Protein AF-A0A1I7P5X6-F1 (afdb_monomer_lite)

Radius of gyration: 16.41 Å; chains: 1; bounding box: 37×35×43 Å

Structure (mmCIF, N/CA/C/O backbone):
data_AF-A0A1I7P5X6-F1
#
_entry.id   AF-A0A1I7P5X6-F1
#
loop_
_atom_site.group_PDB
_atom_site.id
_atom_site.type_symbol
_atom_site.label_atom_id
_atom_site.label_alt_id
_atom_site.label_comp_id
_atom_site.label_asym_id
_atom_site.label_entity_id
_atom_site.label_seq_id
_atom_site.pdbx_PDB_ins_code
_atom_site.Cartn_x
_atom_site.Cartn_y
_atom_site.Cartn_z
_atom_site.occupancy
_atom_s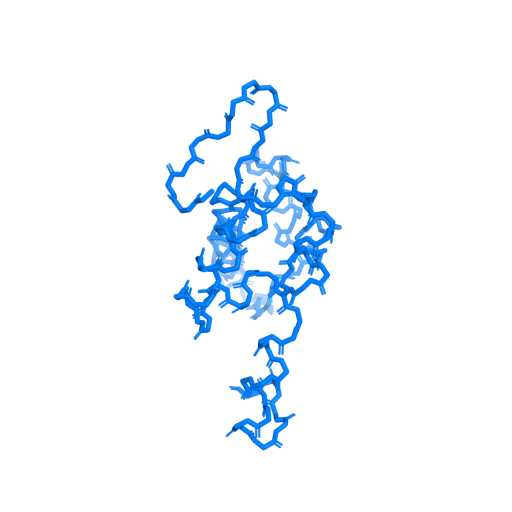ite.B_iso_or_equiv
_atom_site.auth_seq_id
_atom_site.auth_comp_id
_atom_site.auth_asym_id
_atom_site.auth_atom_id
_atom_site.pdbx_PDB_model_num
ATOM 1 N N . GLU A 1 1 ? 14.580 1.535 -7.077 1.00 78.12 1 GLU A N 1
ATOM 2 C CA . GLU A 1 1 ? 14.749 0.112 -6.700 1.00 78.12 1 GLU A CA 1
ATOM 3 C C . GLU A 1 1 ? 14.427 -0.087 -5.230 1.00 78.12 1 GLU A C 1
ATOM 5 O O . GLU A 1 1 ? 14.185 0.922 -4.570 1.00 78.12 1 GLU A O 1
ATOM 10 N N . PRO A 1 2 ? 14.297 -1.330 -4.739 1.00 84.12 2 PRO A N 1
ATOM 11 C CA . PRO A 1 2 ? 14.125 -1.600 -3.310 1.00 84.12 2 PRO A CA 1
ATOM 12 C C . PRO A 1 2 ? 15.322 -1.074 -2.513 1.00 84.12 2 PRO A C 1
ATOM 14 O O . PRO A 1 2 ? 16.464 -1.276 -2.921 1.00 84.12 2 PRO A O 1
ATOM 17 N N . GLY A 1 3 ? 15.060 -0.363 -1.419 1.00 83.62 3 GLY A N 1
ATOM 18 C CA . GLY A 1 3 ? 16.071 0.266 -0.566 1.00 83.62 3 GLY A CA 1
ATOM 19 C C . GLY A 1 3 ? 16.685 1.550 -1.138 1.00 83.62 3 GLY A C 1
ATOM 20 O O . GLY A 1 3 ? 17.527 2.170 -0.492 1.00 83.62 3 GLY A O 1
ATOM 21 N N . GLU A 1 4 ? 16.284 1.985 -2.336 1.00 84.31 4 GLU A N 1
ATOM 22 C CA . GLU A 1 4 ? 16.862 3.173 -2.961 1.00 84.31 4 GLU A CA 1
ATOM 23 C C . GLU A 1 4 ? 16.233 4.460 -2.418 1.00 84.31 4 GLU A C 1
ATOM 25 O O . GLU A 1 4 ? 15.054 4.756 -2.645 1.00 84.31 4 GLU A O 1
ATOM 30 N N . VAL A 1 5 ? 17.061 5.286 -1.778 1.00 84.44 5 VAL A N 1
ATOM 31 C CA . VAL A 1 5 ? 16.688 6.648 -1.394 1.00 84.44 5 VAL A CA 1
ATOM 32 C C . VAL A 1 5 ? 16.652 7.530 -2.643 1.00 84.44 5 VAL A C 1
ATOM 34 O O . VAL A 1 5 ? 17.646 7.681 -3.356 1.00 84.44 5 VAL A O 1
ATOM 37 N N . ALA A 1 6 ? 15.494 8.132 -2.917 1.00 85.69 6 ALA A N 1
ATOM 38 C CA . ALA A 1 6 ? 15.343 9.045 -4.043 1.00 85.69 6 ALA A CA 1
ATOM 39 C C . ALA A 1 6 ? 16.230 10.292 -3.872 1.00 85.69 6 ALA A C 1
ATOM 41 O O . ALA A 1 6 ? 16.323 10.867 -2.790 1.00 85.69 6 ALA A O 1
ATOM 42 N N . ARG A 1 7 ? 16.874 10.727 -4.961 1.00 85.25 7 ARG A N 1
ATOM 43 C CA . ARG A 1 7 ? 17.728 11.924 -4.968 1.00 85.25 7 ARG A CA 1
ATOM 44 C C . ARG A 1 7 ? 16.906 13.202 -5.164 1.00 85.25 7 ARG A C 1
ATOM 46 O O . ARG A 1 7 ? 15.943 13.228 -5.935 1.00 85.25 7 ARG A O 1
ATOM 53 N N . GLY A 1 8 ? 17.358 14.293 -4.546 1.00 86.06 8 GLY A N 1
ATOM 54 C CA . GLY A 1 8 ? 16.753 15.621 -4.684 1.00 86.06 8 GLY A CA 1
ATOM 55 C C . GLY A 1 8 ? 15.374 15.726 -4.023 1.00 86.06 8 GLY A C 1
ATOM 56 O O . GLY A 1 8 ? 15.090 15.048 -3.043 1.00 86.06 8 GLY A O 1
ATOM 57 N N . LYS A 1 9 ? 14.491 16.577 -4.561 1.00 84.00 9 LYS A N 1
ATOM 58 C CA . LYS A 1 9 ? 13.118 16.790 -4.050 1.00 84.00 9 LYS A CA 1
ATOM 59 C C . LYS A 1 9 ? 12.136 15.703 -4.524 1.00 84.00 9 LYS A C 1
ATOM 61 O O . LYS A 1 9 ? 11.049 16.016 -5.006 1.00 84.00 9 LYS A O 1
ATOM 66 N N . LYS A 1 10 ? 12.535 14.431 -4.467 1.00 88.81 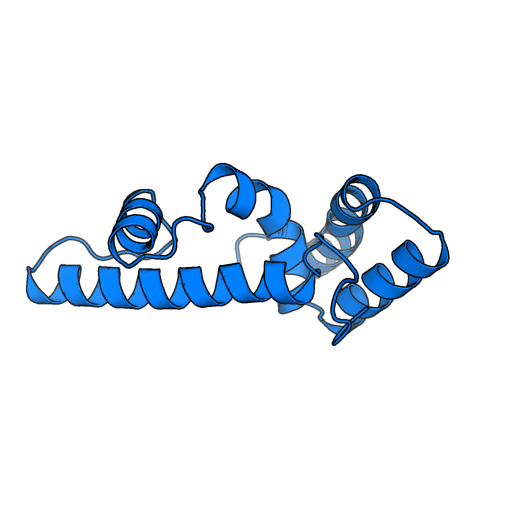10 LYS A N 1
ATOM 67 C CA . LYS A 1 10 ? 11.715 13.283 -4.884 1.00 88.81 10 LYS A CA 1
ATOM 68 C C . LYS A 1 10 ? 11.604 12.282 -3.739 1.00 88.81 10 LYS A C 1
ATOM 70 O O . LYS A 1 10 ? 12.529 12.143 -2.953 1.00 88.81 10 LYS A O 1
ATOM 75 N N . ASN A 1 11 ? 10.486 11.562 -3.689 1.00 90.50 11 ASN A N 1
ATOM 76 C CA . ASN A 1 11 ? 10.288 10.446 -2.765 1.00 90.50 11 ASN A CA 1
ATOM 77 C C . ASN A 1 11 ? 10.431 9.117 -3.513 1.00 90.50 11 ASN A C 1
ATOM 79 O O . ASN A 1 11 ? 10.005 9.007 -4.664 1.00 90.50 11 ASN A O 1
ATOM 83 N N . GLY A 1 12 ? 11.020 8.117 -2.855 1.00 93.31 12 GLY A N 1
ATOM 84 C CA . GLY A 1 12 ? 11.149 6.761 -3.390 1.00 93.31 12 GLY A CA 1
ATOM 85 C C . GLY A 1 12 ? 9.850 5.956 -3.287 1.00 93.31 12 GLY A C 1
ATOM 86 O O . GLY A 1 12 ? 8.920 6.330 -2.570 1.00 93.31 12 GLY A O 1
ATOM 87 N N . LEU A 1 13 ? 9.797 4.822 -3.987 1.00 95.31 13 LEU A N 1
ATOM 88 C CA . LEU A 1 13 ? 8.640 3.920 -3.941 1.00 95.31 13 LEU A CA 1
ATOM 89 C C . LEU A 1 13 ? 8.532 3.165 -2.606 1.00 95.31 13 LEU A C 1
ATOM 91 O O . LEU A 1 13 ? 7.419 2.894 -2.171 1.00 95.31 13 LEU A O 1
ATOM 95 N N . ASP A 1 14 ? 9.641 2.923 -1.900 1.00 96.00 14 ASP A N 1
ATOM 96 C CA . ASP A 1 14 ? 9.578 2.349 -0.544 1.00 96.00 14 ASP A CA 1
ATOM 97 C C . ASP A 1 14 ? 8.920 3.314 0.442 1.00 96.00 14 ASP A C 1
ATOM 99 O O . ASP A 1 14 ? 8.116 2.903 1.272 1.00 96.00 14 ASP A O 1
ATOM 103 N N . TYR A 1 15 ? 9.171 4.620 0.296 1.00 96.75 15 TYR A N 1
ATOM 104 C CA . TYR A 1 15 ? 8.455 5.623 1.081 1.00 96.75 15 TYR A CA 1
ATOM 105 C C . TYR A 1 15 ? 6.954 5.593 0.776 1.00 96.75 15 TYR A C 1
ATOM 107 O O . TYR A 1 15 ? 6.145 5.675 1.693 1.00 96.75 15 TYR A O 1
ATOM 115 N N . LEU A 1 16 ? 6.562 5.428 -0.494 1.00 97.06 16 LEU A N 1
ATOM 116 C CA . LEU A 1 16 ? 5.154 5.263 -0.864 1.00 97.06 16 LEU A CA 1
ATOM 117 C C . LEU A 1 16 ? 4.522 4.041 -0.179 1.00 97.06 16 LEU A C 1
ATOM 119 O O . LEU A 1 16 ? 3.400 4.161 0.310 1.00 97.06 16 LEU A O 1
ATOM 123 N N . PHE A 1 17 ? 5.213 2.902 -0.125 1.00 97.88 17 PHE A N 1
ATOM 124 C CA . PHE A 1 17 ? 4.717 1.699 0.552 1.00 97.88 17 PHE A CA 1
ATOM 125 C C . PHE A 1 17 ? 4.652 1.875 2.070 1.00 97.88 17 PHE A C 1
ATOM 127 O O . PHE A 1 17 ? 3.637 1.540 2.675 1.00 97.88 17 PHE A O 1
ATOM 134 N N . HIS A 1 18 ? 5.635 2.548 2.667 1.00 97.62 18 HIS A N 1
ATOM 135 C CA . HIS A 1 18 ? 5.599 2.913 4.081 1.00 97.62 18 HIS A CA 1
ATOM 136 C C . HIS A 1 18 ? 4.362 3.755 4.456 1.00 97.62 18 HIS A C 1
ATOM 138 O O . HIS A 1 18 ? 3.804 3.582 5.537 1.00 97.62 18 HIS A O 1
ATOM 144 N N . LEU A 1 19 ? 3.851 4.610 3.556 1.00 98.19 19 LEU A N 1
ATOM 145 C CA . LEU A 1 19 ? 2.611 5.357 3.818 1.00 98.19 19 LEU A CA 1
ATOM 146 C C . LEU A 1 19 ? 1.380 4.448 4.003 1.00 98.19 19 LEU A C 1
ATOM 148 O O . LEU A 1 19 ? 0.432 4.850 4.685 1.00 98.19 19 LEU A O 1
ATOM 152 N N . TYR A 1 20 ? 1.350 3.257 3.394 1.00 98.56 20 TYR A N 1
ATOM 153 C CA . TYR A 1 20 ? 0.270 2.286 3.612 1.00 98.56 20 TYR A CA 1
ATOM 154 C C . TYR A 1 20 ? 0.380 1.629 4.984 1.00 98.56 20 TYR A C 1
ATOM 156 O O . TYR A 1 20 ? -0.641 1.498 5.662 1.00 98.56 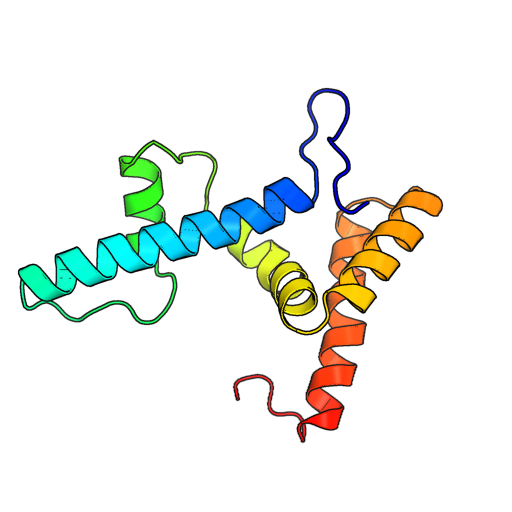20 TYR A O 1
ATOM 164 N N . GLU A 1 21 ? 1.596 1.316 5.430 1.00 98.25 21 GLU A N 1
ATOM 165 C CA . GLU A 1 21 ? 1.838 0.809 6.783 1.00 98.25 21 GLU A CA 1
ATOM 166 C C . GLU A 1 21 ? 1.431 1.835 7.845 1.00 98.25 21 GLU A C 1
ATOM 168 O O . GLU A 1 21 ? 0.676 1.521 8.765 1.00 98.25 21 GLU A O 1
ATOM 173 N N . GLN A 1 22 ? 1.770 3.111 7.648 1.00 98.19 22 GLN A N 1
ATOM 174 C CA . GLN A 1 22 ? 1.275 4.184 8.516 1.00 98.19 22 GLN A CA 1
ATOM 175 C C . GLN A 1 22 ? -0.262 4.281 8.502 1.00 98.19 22 GLN A C 1
ATOM 177 O O . GLN A 1 22 ? -0.894 4.469 9.541 1.00 98.19 22 GLN A O 1
ATOM 182 N N . CYS A 1 23 ? -0.914 4.114 7.342 1.00 98.38 23 CYS A N 1
ATOM 183 C CA . CYS A 1 23 ? -2.382 4.059 7.282 1.00 98.38 23 CYS A CA 1
ATOM 184 C C . CYS A 1 23 ? -2.961 2.875 8.071 1.00 98.38 23 CYS A C 1
ATOM 186 O O . CYS A 1 23 ? -4.040 3.014 8.655 1.00 98.38 23 CYS A O 1
ATOM 188 N N . ARG A 1 24 ? -2.270 1.728 8.096 1.00 98.31 24 ARG A N 1
ATOM 189 C CA . ARG A 1 24 ? -2.650 0.556 8.893 1.00 98.31 24 ARG A CA 1
ATOM 190 C C . ARG A 1 24 ? -2.551 0.856 10.388 1.00 98.31 24 ARG A C 1
ATOM 192 O O . ARG A 1 24 ? -3.496 0.566 11.118 1.00 98.31 24 ARG A O 1
ATOM 199 N N . GLU A 1 25 ? -1.478 1.497 10.839 1.00 98.56 25 GLU A N 1
ATOM 200 C CA . GLU A 1 25 ? -1.331 1.935 12.235 1.00 98.56 25 GLU A CA 1
ATOM 201 C C . GLU A 1 25 ? -2.444 2.906 12.650 1.00 98.56 25 GLU A C 1
ATOM 203 O O . GLU A 1 25 ? -3.058 2.749 13.707 1.00 98.56 25 GLU A O 1
ATOM 208 N N . PHE A 1 26 ? -2.779 3.872 11.790 1.00 98.56 26 PHE A N 1
ATOM 209 C CA . PHE A 1 26 ? -3.893 4.785 12.047 1.00 98.56 26 PHE A CA 1
ATOM 210 C C . PHE A 1 26 ? -5.247 4.076 12.078 1.00 98.56 26 PHE A C 1
ATOM 212 O O . PHE A 1 26 ? -6.103 4.442 12.885 1.00 98.56 26 PHE A O 1
ATOM 219 N N . LEU A 1 27 ? -5.461 3.062 11.234 1.00 98.62 27 LEU A N 1
ATOM 220 C CA . LEU A 1 27 ? -6.666 2.238 11.300 1.00 98.62 27 LEU A CA 1
ATOM 221 C C . LEU A 1 27 ? -6.764 1.533 12.657 1.00 98.62 27 LEU A C 1
ATOM 223 O O . LEU A 1 27 ? -7.822 1.606 13.272 1.00 98.62 27 LEU A O 1
ATOM 227 N N . ILE A 1 28 ? -5.677 0.936 13.152 1.00 98.56 28 ILE A N 1
ATOM 228 C CA . ILE A 1 28 ? -5.644 0.265 14.462 1.00 98.56 28 ILE A CA 1
ATOM 229 C C . ILE A 1 28 ? -5.986 1.246 15.591 1.00 98.56 28 ILE A C 1
ATOM 231 O O . ILE A 1 28 ? -6.821 0.945 16.441 1.00 98.56 28 ILE A O 1
ATOM 235 N N . GLN A 1 29 ? -5.416 2.453 15.576 1.00 98.38 29 GLN A N 1
ATOM 236 C CA . GLN A 1 29 ? -5.741 3.478 16.575 1.00 98.38 29 GLN A CA 1
ATOM 237 C C . GLN A 1 29 ? -7.221 3.887 16.520 1.00 98.38 29 GLN A C 1
ATOM 239 O O . GLN A 1 29 ? -7.877 3.998 17.555 1.00 98.38 29 GLN A O 1
ATOM 244 N N . VAL A 1 30 ? -7.780 4.063 15.317 1.00 98.38 30 VAL A N 1
ATOM 245 C CA . VAL A 1 30 ? -9.211 4.362 15.141 1.00 98.38 30 VAL A CA 1
ATOM 246 C C . VAL A 1 30 ? -10.094 3.206 15.612 1.00 98.38 30 VAL A C 1
ATOM 248 O O . VAL A 1 30 ? -11.123 3.452 16.236 1.00 98.38 30 VAL A O 1
ATOM 251 N N . GLN A 1 31 ? -9.700 1.961 15.348 1.00 98.56 31 GLN A N 1
ATOM 252 C CA . GLN A 1 31 ? -10.404 0.771 15.823 1.00 98.56 31 GLN A CA 1
ATOM 253 C C . GLN A 1 31 ? -10.418 0.700 17.353 1.00 98.56 31 GLN A C 1
ATOM 255 O O . GLN A 1 31 ? -11.473 0.447 17.928 1.00 98.56 31 GLN A O 1
ATOM 260 N N . ASN A 1 32 ? -9.285 0.959 18.011 1.00 98.25 32 ASN A N 1
ATOM 261 C CA . ASN A 1 32 ? -9.194 0.958 19.473 1.00 98.25 32 ASN A CA 1
ATOM 262 C C . ASN A 1 32 ? -10.103 2.032 20.084 1.00 98.25 32 ASN A C 1
ATOM 264 O O . ASN A 1 32 ? -10.944 1.710 20.916 1.00 98.25 32 ASN A O 1
ATOM 268 N N . MET A 1 33 ? -10.053 3.268 19.575 1.00 97.75 33 MET A N 1
ATOM 269 C CA . MET A 1 33 ? -10.951 4.334 20.040 1.00 97.75 33 MET A CA 1
ATOM 270 C C . MET A 1 33 ? -12.436 4.010 19.825 1.00 97.75 33 MET A C 1
ATOM 272 O O . MET A 1 33 ? -13.262 4.382 20.653 1.00 97.75 33 MET A O 1
ATOM 276 N N . ALA A 1 34 ? -12.795 3.354 18.715 1.00 97.75 34 ALA A N 1
ATOM 277 C CA . ALA A 1 34 ? -14.177 2.948 18.464 1.00 97.75 34 ALA A CA 1
ATOM 278 C C . ALA A 1 34 ? -14.634 1.877 19.466 1.00 97.75 34 ALA A C 1
ATOM 280 O O . ALA A 1 34 ? -15.731 1.983 20.009 1.00 97.75 34 ALA A O 1
ATOM 281 N N . LYS A 1 35 ? -13.777 0.889 19.762 1.00 97.38 35 LYS A N 1
ATOM 282 C CA . LYS A 1 35 ? -14.049 -0.151 20.766 1.00 97.38 35 LYS A CA 1
ATOM 283 C C . LYS A 1 35 ? -14.241 0.442 22.161 1.00 97.38 35 LYS A C 1
ATOM 285 O O . LYS A 1 35 ? -15.243 0.132 22.796 1.00 97.38 35 LYS A O 1
ATOM 290 N N . ASP A 1 36 ? -13.350 1.335 22.589 1.00 97.69 36 ASP A N 1
ATOM 291 C CA . ASP A 1 36 ? -13.415 1.974 23.913 1.00 97.69 36 ASP A CA 1
ATOM 292 C C . ASP A 1 36 ? -14.702 2.793 24.109 1.00 97.69 36 ASP A C 1
ATOM 294 O O . ASP A 1 36 ? -15.182 2.958 25.227 1.00 97.69 36 ASP A O 1
ATOM 298 N N . ARG A 1 37 ? -15.285 3.297 23.014 1.00 97.56 37 ARG A N 1
ATOM 299 C CA . ARG A 1 37 ? -16.531 4.081 23.013 1.00 97.56 37 ARG A CA 1
ATOM 300 C C . ARG A 1 37 ? -17.793 3.254 22.756 1.00 97.56 37 ARG A C 1
ATOM 302 O O . ARG A 1 37 ? -18.881 3.821 22.751 1.00 97.56 37 ARG A O 1
ATOM 309 N N . GLY A 1 38 ? -17.671 1.950 22.493 1.00 96.88 38 GLY A N 1
ATOM 310 C CA . GLY A 1 38 ? -18.797 1.112 22.064 1.00 96.88 38 GLY A CA 1
ATOM 311 C C . GLY A 1 38 ? -19.358 1.482 20.681 1.00 96.88 38 GLY A C 1
ATOM 312 O O . GLY A 1 38 ? -20.508 1.177 20.373 1.00 96.88 38 GLY A O 1
ATOM 313 N N . GLU A 1 39 ? -18.569 2.154 19.840 1.00 96.56 39 GLU A N 1
ATOM 314 C CA . GLU A 1 39 ? -18.944 2.546 18.480 1.00 96.56 39 GLU A CA 1
ATOM 315 C C . GLU A 1 39 ? -18.661 1.419 17.468 1.00 96.56 39 GLU A C 1
ATOM 317 O O . GLU A 1 39 ? -17.824 0.534 17.674 1.00 96.56 39 GLU A O 1
ATOM 322 N N . LYS A 1 40 ? -19.319 1.472 16.302 1.00 96.56 40 LYS A N 1
ATOM 323 C CA . LYS A 1 40 ? -19.050 0.534 15.203 1.00 96.56 40 LYS A CA 1
ATOM 324 C C . LYS A 1 40 ? -17.593 0.648 14.737 1.00 96.56 40 LYS A C 1
ATOM 326 O O . LYS A 1 40 ? -17.173 1.678 14.213 1.00 96.56 40 LYS A O 1
ATOM 331 N N . CYS A 1 41 ? -16.851 -0.449 14.854 1.00 97.12 41 CYS A N 1
ATOM 332 C CA . CYS A 1 41 ? -15.417 -0.496 14.589 1.00 97.12 41 CYS A CA 1
ATOM 333 C C . CYS A 1 41 ? -15.054 -0.585 13.086 1.00 97.12 41 CYS A C 1
ATOM 335 O O . CYS A 1 41 ? -15.601 -1.422 12.360 1.00 97.12 41 CYS A O 1
ATOM 337 N N . PRO A 1 42 ? -14.068 0.219 12.634 1.00 97.31 42 PRO A N 1
ATOM 338 C CA . PRO A 1 42 ? -13.272 0.053 11.434 1.00 97.31 42 PRO A CA 1
ATOM 339 C C . PRO A 1 42 ? -13.000 -1.358 10.927 1.00 97.31 42 PRO A C 1
ATOM 341 O O . PRO A 1 42 ? -12.385 -2.085 11.692 1.00 97.31 42 PRO A O 1
ATOM 344 N N . THR A 1 43 ? -13.234 -1.741 9.669 1.00 96.88 43 THR A N 1
ATOM 345 C CA . THR A 1 43 ? -12.550 -2.941 9.103 1.00 96.88 43 THR A CA 1
ATOM 346 C C . THR A 1 43 ? -11.689 -2.646 7.877 1.00 96.88 43 THR A C 1
ATOM 348 O O . THR A 1 43 ? -10.877 -3.468 7.468 1.00 96.88 43 THR A O 1
ATOM 351 N N . LYS A 1 44 ? -11.824 -1.450 7.301 1.00 97.56 44 LYS A N 1
ATOM 352 C CA . LYS A 1 44 ? -11.043 -0.962 6.159 1.00 97.56 44 LYS A CA 1
ATOM 353 C C . LYS A 1 44 ? -10.614 0.480 6.426 1.00 97.56 44 LYS A C 1
ATOM 355 O O . LYS A 1 44 ? -11.179 1.156 7.287 1.00 97.56 44 LYS A O 1
ATOM 360 N N . VAL A 1 45 ? -9.653 0.985 5.655 1.00 97.88 45 VAL A N 1
ATOM 361 C CA . VAL A 1 45 ? -9.229 2.392 5.728 1.00 97.88 45 VAL A CA 1
ATOM 362 C C . VAL A 1 45 ? -10.353 3.307 5.214 1.00 97.88 45 VAL A C 1
ATOM 364 O O . VAL A 1 45 ? -10.606 3.409 4.013 1.00 97.88 45 VAL A O 1
ATOM 367 N N . THR A 1 46 ? -11.050 3.980 6.134 1.00 97.62 46 THR A N 1
ATOM 368 C CA . THR A 1 46 ? -12.180 4.878 5.831 1.00 97.62 46 THR A CA 1
ATOM 369 C C . THR A 1 46 ? -11.763 6.355 5.798 1.00 97.62 46 THR A C 1
ATOM 371 O O . THR A 1 46 ? -10.638 6.726 6.132 1.00 97.62 46 THR A O 1
ATOM 374 N N . ASN A 1 47 ? -12.705 7.251 5.470 1.00 98.06 47 ASN A N 1
ATOM 375 C CA . ASN A 1 47 ? -12.505 8.701 5.603 1.00 98.06 47 ASN A CA 1
ATOM 376 C C . ASN A 1 47 ? -12.133 9.131 7.035 1.00 98.06 47 ASN A C 1
ATOM 378 O O . ASN A 1 47 ? -11.490 10.164 7.210 1.00 98.06 47 ASN A O 1
ATOM 382 N N . GLN A 1 48 ? -12.558 8.389 8.063 1.00 97.44 48 GLN A N 1
ATOM 383 C CA . GLN A 1 48 ? -12.198 8.680 9.453 1.00 97.44 48 GLN A CA 1
ATOM 384 C C . GLN A 1 48 ? -10.707 8.455 9.697 1.00 97.44 48 GLN A C 1
ATOM 386 O O . GLN A 1 48 ? -10.081 9.300 10.327 1.00 97.44 48 GLN A O 1
ATOM 391 N N . VAL A 1 49 ? -10.128 7.398 9.121 1.00 98.31 49 VAL A N 1
ATOM 392 C CA . VAL A 1 49 ? -8.689 7.114 9.219 1.00 98.31 49 VAL A CA 1
ATOM 393 C C . VAL A 1 49 ? -7.868 8.241 8.592 1.00 98.31 49 VAL A C 1
ATOM 395 O O . VAL A 1 49 ? -6.954 8.755 9.226 1.00 98.31 49 VAL A O 1
ATOM 398 N N . PHE A 1 50 ? -8.246 8.724 7.402 1.00 98.38 50 PHE A N 1
ATOM 399 C CA . PHE A 1 50 ? -7.553 9.856 6.767 1.00 98.38 50 PHE A CA 1
ATOM 400 C C . PHE A 1 50 ? -7.672 11.165 7.562 1.00 98.38 50 PHE A C 1
ATOM 402 O O . PHE A 1 50 ? -6.711 11.928 7.651 1.00 98.38 50 PHE A O 1
ATOM 409 N N . ARG A 1 51 ? -8.840 11.437 8.162 1.00 98.31 51 ARG A N 1
ATOM 410 C CA . ARG A 1 51 ? -9.016 12.597 9.054 1.00 98.31 51 ARG A CA 1
ATOM 411 C C . ARG A 1 51 ? -8.165 12.467 10.315 1.00 98.31 51 ARG A C 1
ATOM 413 O O . ARG A 1 51 ? -7.566 13.452 10.738 1.00 98.31 51 ARG A O 1
ATOM 420 N N . TYR A 1 52 ? -8.097 11.267 10.884 1.00 98.12 52 TYR A N 1
ATOM 421 C CA . TYR A 1 52 ? -7.285 10.985 12.058 1.00 98.12 52 TYR A CA 1
ATOM 422 C C . TYR A 1 52 ? -5.790 11.156 11.767 1.00 98.12 52 TYR A C 1
ATOM 424 O O . TYR A 1 52 ? -5.129 11.894 12.487 1.00 98.12 52 TYR A O 1
ATOM 432 N N . ALA A 1 53 ? -5.286 10.601 10.660 1.00 98.31 53 ALA A N 1
ATOM 433 C CA . ALA A 1 53 ? -3.900 10.777 10.223 1.00 98.31 53 ALA A CA 1
ATOM 434 C C . ALA A 1 53 ? -3.515 12.264 10.112 1.00 98.31 53 ALA A C 1
ATOM 436 O O . ALA A 1 53 ? -2.492 12.689 10.647 1.00 98.31 53 ALA A O 1
ATOM 437 N N . LYS A 1 54 ? -4.381 13.090 9.500 1.00 98.00 54 LYS A N 1
ATOM 438 C CA . LYS A 1 54 ? -4.179 14.547 9.429 1.00 98.00 54 LYS A CA 1
ATOM 439 C C . LYS A 1 54 ? -4.121 15.192 10.820 1.00 98.00 54 LYS A C 1
ATOM 441 O O . LYS A 1 54 ? -3.269 16.045 11.047 1.00 98.00 54 LYS A O 1
ATOM 446 N N . LYS A 1 55 ? -5.006 14.794 11.742 1.00 97.81 55 LYS A N 1
ATOM 447 C CA . LYS A 1 55 ? -5.017 15.285 13.133 1.00 97.81 55 LYS A CA 1
ATOM 448 C C . LYS A 1 55 ? -3.751 14.874 13.898 1.00 97.81 55 LYS A C 1
ATOM 450 O O . LYS A 1 55 ? -3.262 15.654 14.702 1.00 97.81 55 LYS A O 1
ATOM 455 N N . ALA A 1 56 ? -3.212 13.691 13.615 1.00 97.69 56 ALA A N 1
ATOM 456 C CA . ALA A 1 56 ? -1.995 13.150 14.216 1.00 97.69 56 ALA A CA 1
ATOM 457 C C . ALA A 1 56 ? -0.690 13.690 13.585 1.00 97.69 56 ALA A C 1
ATOM 459 O O . ALA A 1 56 ? 0.386 13.175 13.867 1.00 97.69 56 ALA A O 1
ATOM 460 N N . GLY A 1 57 ? -0.763 14.705 12.714 1.00 97.69 57 GLY A N 1
ATOM 461 C CA . GLY A 1 57 ? 0.408 15.340 12.096 1.00 97.69 57 GLY A CA 1
ATOM 462 C C . GLY A 1 57 ? 0.876 14.713 10.776 1.00 97.69 57 GLY A C 1
ATOM 463 O O . GLY A 1 57 ? 1.740 15.277 10.107 1.00 97.69 57 GLY A O 1
ATOM 464 N N . ALA A 1 58 ? 0.270 13.614 10.319 1.00 97.69 58 ALA A N 1
ATOM 465 C CA . ALA A 1 58 ? 0.604 12.958 9.051 1.00 97.69 58 ALA A CA 1
ATOM 466 C C . ALA A 1 58 ? -0.142 13.584 7.853 1.00 97.69 58 ALA A C 1
ATOM 468 O O . ALA A 1 58 ? -0.844 12.911 7.096 1.00 97.69 58 ALA A O 1
ATOM 469 N N . SER A 1 59 ? -0.001 14.901 7.664 1.00 95.69 59 SER A N 1
ATOM 470 C CA . SER A 1 59 ? -0.694 15.671 6.611 1.00 95.69 59 SER A CA 1
ATOM 471 C C . SER A 1 59 ? -0.323 15.255 5.179 1.00 95.69 59 SER A C 1
ATOM 473 O O . SER A 1 59 ? -1.089 15.482 4.241 1.00 95.69 59 SER A O 1
ATOM 475 N N . TYR A 1 60 ? 0.829 14.607 5.007 1.00 96.69 60 TYR A N 1
ATOM 476 C CA . TYR A 1 60 ? 1.290 14.054 3.736 1.00 96.69 60 TYR A CA 1
ATOM 477 C C . TYR A 1 60 ? 0.482 12.826 3.287 1.00 96.69 60 TYR A C 1
ATOM 479 O O . TYR A 1 60 ? 0.531 12.476 2.104 1.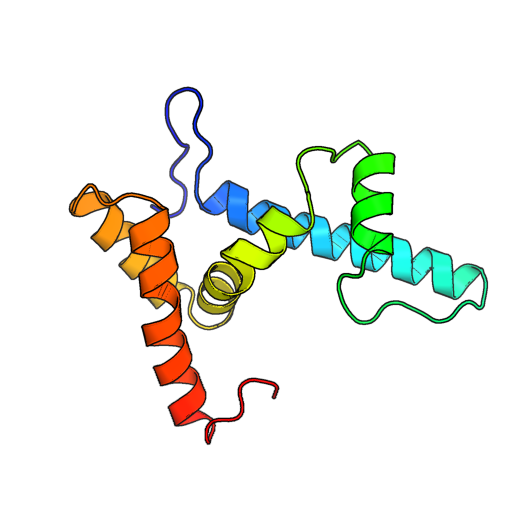00 96.69 60 TYR A O 1
ATOM 487 N N . ILE A 1 61 ? -0.285 12.173 4.164 1.00 97.75 61 ILE A N 1
ATOM 488 C CA . ILE A 1 61 ? -1.186 11.073 3.801 1.00 97.75 61 ILE A CA 1
ATOM 489 C C . ILE A 1 61 ? -2.531 11.648 3.352 1.00 97.75 61 ILE A C 1
ATOM 491 O O . ILE A 1 61 ? -3.186 12.393 4.077 1.00 97.75 61 ILE A O 1
ATOM 495 N N . ASN A 1 62 ? -2.984 11.279 2.150 1.00 97.50 62 ASN A N 1
ATOM 496 C CA . ASN A 1 62 ? -4.285 11.711 1.642 1.00 97.50 62 ASN A CA 1
ATOM 497 C C . ASN A 1 62 ? -4.991 10.622 0.828 1.00 97.50 62 ASN A C 1
ATOM 499 O O . ASN A 1 62 ? -4.362 9.828 0.127 1.00 97.50 62 ASN A O 1
ATOM 503 N N . LYS A 1 63 ? -6.325 10.623 0.907 1.00 97.38 63 LYS A N 1
ATOM 504 C CA . LYS A 1 63 ? -7.189 9.620 0.277 1.00 97.38 63 LYS A CA 1
ATOM 505 C C . LYS A 1 63 ? -6.978 9.485 -1.240 1.00 97.38 63 LYS A C 1
ATOM 507 O O . LYS A 1 63 ? -6.878 8.342 -1.683 1.00 97.38 63 LYS A O 1
ATOM 512 N N . PRO A 1 64 ? -6.898 10.571 -2.040 1.00 98.25 64 PRO A N 1
ATOM 513 C CA . PRO A 1 64 ? -6.648 10.447 -3.475 1.00 98.25 64 PRO A CA 1
ATOM 514 C C . PRO A 1 64 ? -5.354 9.688 -3.782 1.00 98.25 64 PRO A C 1
ATOM 516 O O . PRO A 1 64 ? -5.391 8.707 -4.518 1.00 98.25 64 PRO A O 1
ATOM 519 N N . LYS A 1 65 ? -4.235 10.068 -3.151 1.00 97.12 65 LYS A N 1
ATOM 520 C CA . LYS A 1 65 ? -2.935 9.420 -3.359 1.00 97.12 65 LYS A CA 1
ATOM 521 C C . LYS A 1 65 ? -2.947 7.949 -2.943 1.00 97.12 65 LYS A C 1
ATOM 523 O O . LYS A 1 65 ? -2.503 7.111 -3.720 1.00 97.12 65 LYS A O 1
ATOM 528 N N . MET A 1 66 ? -3.480 7.624 -1.763 1.00 98.25 66 MET A N 1
ATOM 529 C CA . MET A 1 66 ? -3.504 6.233 -1.282 1.00 98.25 66 MET A CA 1
ATOM 530 C C . MET A 1 66 ? -4.425 5.336 -2.117 1.00 98.25 66 MET A C 1
ATOM 532 O O . MET A 1 66 ? -4.171 4.152 -2.262 1.00 98.25 66 MET A O 1
ATOM 536 N N . ARG A 1 67 ? -5.494 5.874 -2.714 1.00 98.12 67 ARG A N 1
ATOM 537 C CA . ARG A 1 67 ? -6.314 5.097 -3.661 1.00 98.12 67 ARG A CA 1
ATOM 538 C C . ARG A 1 67 ? -5.607 4.877 -4.989 1.00 98.12 67 ARG A C 1
ATOM 540 O O . ARG A 1 67 ? -5.769 3.837 -5.608 1.00 98.12 67 ARG A O 1
ATOM 547 N N . HIS A 1 68 ? -4.831 5.861 -5.422 1.00 98.38 68 HIS A N 1
ATOM 548 C CA . HIS A 1 68 ? -4.207 5.863 -6.735 1.00 98.38 68 HIS A CA 1
ATOM 549 C C . HIS A 1 68 ? -3.129 4.786 -6.917 1.00 98.38 68 HIS A C 1
ATOM 551 O O . HIS A 1 68 ? -2.889 4.348 -8.038 1.00 98.38 68 HIS A O 1
ATOM 557 N N . TYR A 1 69 ? -2.487 4.368 -5.825 1.00 98.50 69 TYR A N 1
ATOM 558 C CA . TYR A 1 69 ? -1.387 3.404 -5.841 1.00 98.50 69 TYR A CA 1
ATOM 559 C C . TYR A 1 69 ? -1.726 2.086 -5.130 1.00 98.50 69 TYR A C 1
ATOM 561 O O . TYR A 1 69 ? -0.818 1.303 -4.860 1.00 98.50 69 TYR A O 1
ATOM 569 N N . VAL A 1 70 ? -2.996 1.845 -4.776 1.00 98.50 70 VAL A N 1
ATOM 570 C CA . VAL A 1 70 ? -3.361 0.705 -3.918 1.00 98.50 70 VAL A CA 1
ATOM 571 C C . VAL A 1 70 ? -3.029 -0.630 -4.578 1.00 98.50 70 VAL A C 1
ATOM 573 O O . VAL A 1 70 ? -2.568 -1.544 -3.909 1.00 98.50 70 VAL A O 1
ATOM 576 N N . HIS A 1 71 ? -3.166 -0.726 -5.900 1.00 98.44 71 HIS A N 1
ATOM 577 C CA . HIS A 1 71 ? -2.804 -1.920 -6.661 1.00 98.44 71 HIS A CA 1
ATOM 578 C C . HIS A 1 71 ? -1.282 -2.119 -6.741 1.00 98.44 71 HIS A C 1
ATOM 580 O O . HIS A 1 71 ? -0.811 -3.248 -6.738 1.00 98.44 71 HIS A O 1
ATOM 586 N N . CYS A 1 72 ? -0.483 -1.049 -6.747 1.00 98.56 72 CYS A N 1
ATOM 587 C CA . CYS A 1 72 ? 0.975 -1.171 -6.640 1.00 98.56 72 CYS A CA 1
ATOM 588 C C . CYS A 1 72 ? 1.380 -1.764 -5.285 1.00 98.56 72 CYS A C 1
ATOM 590 O O . CYS A 1 72 ? 2.264 -2.613 -5.223 1.00 98.56 72 CYS A O 1
ATOM 592 N N . TYR A 1 73 ? 0.723 -1.314 -4.213 1.00 98.62 73 TYR A N 1
ATOM 593 C CA . TYR A 1 73 ? 0.942 -1.846 -2.872 1.00 98.62 73 TYR A CA 1
ATOM 594 C C . TYR A 1 73 ? 0.441 -3.290 -2.743 1.00 98.62 73 TYR A C 1
ATOM 596 O O . TYR A 1 73 ? 1.153 -4.129 -2.211 1.00 98.62 73 TYR A O 1
ATOM 604 N N . ALA A 1 74 ? -0.721 -3.613 -3.320 1.00 98.38 74 ALA A N 1
ATOM 605 C CA . ALA A 1 74 ? -1.232 -4.982 -3.364 1.00 98.38 74 ALA A CA 1
ATOM 606 C C . ALA A 1 74 ? -0.247 -5.937 -4.053 1.00 98.38 74 ALA A C 1
ATOM 608 O O . ALA A 1 74 ? 0.033 -7.003 -3.517 1.00 98.38 74 ALA A O 1
ATOM 609 N N . LEU A 1 75 ? 0.331 -5.538 -5.195 1.00 98.56 75 LEU A N 1
ATOM 610 C CA . LEU A 1 75 ? 1.358 -6.337 -5.867 1.00 98.56 75 LEU A CA 1
ATOM 611 C C . LEU A 1 75 ? 2.573 -6.556 -4.960 1.00 98.56 75 LEU A C 1
ATOM 613 O O . LEU A 1 75 ? 3.061 -7.671 -4.873 1.00 98.56 75 LEU A O 1
ATOM 617 N N . HIS A 1 76 ? 3.035 -5.512 -4.268 1.00 98.31 76 HIS A N 1
ATOM 618 C CA . HIS A 1 76 ? 4.145 -5.631 -3.324 1.00 98.31 76 HIS A CA 1
ATOM 619 C C . HIS A 1 76 ? 3.850 -6.606 -2.176 1.00 98.31 76 HIS A C 1
ATOM 621 O O . HIS A 1 76 ? 4.739 -7.366 -1.813 1.00 98.31 76 HIS A O 1
ATOM 627 N N . CYS A 1 77 ? 2.625 -6.623 -1.646 1.00 98.00 77 CYS A N 1
ATOM 628 C CA . CYS A 1 77 ? 2.236 -7.545 -0.577 1.00 98.00 77 CYS A CA 1
ATOM 629 C C . CYS A 1 77 ? 2.038 -8.991 -1.056 1.00 98.00 77 CYS A C 1
ATOM 631 O O . CYS A 1 77 ? 2.341 -9.917 -0.310 1.00 98.00 77 CYS A O 1
ATOM 633 N N . LEU A 1 78 ? 1.485 -9.188 -2.256 1.00 97.56 78 LEU A N 1
ATOM 634 C CA . LEU A 1 78 ? 1.154 -10.518 -2.782 1.00 97.56 78 LEU A CA 1
ATOM 635 C C . LEU A 1 78 ? 2.358 -11.209 -3.432 1.00 97.56 78 LEU A C 1
ATOM 637 O O . LEU A 1 78 ? 2.466 -12.429 -3.373 1.00 97.56 78 LEU A O 1
ATOM 641 N N . ASP A 1 79 ? 3.242 -10.436 -4.062 1.00 97.88 79 ASP A N 1
ATOM 642 C CA . ASP A 1 79 ? 4.443 -10.930 -4.728 1.00 97.88 79 ASP A CA 1
ATOM 643 C C . ASP A 1 79 ? 5.533 -9.844 -4.715 1.00 97.88 79 ASP A C 1
ATOM 645 O O . ASP A 1 79 ? 5.715 -9.055 -5.654 1.00 97.88 79 ASP A O 1
ATOM 649 N N . GLU A 1 80 ? 6.257 -9.775 -3.596 1.00 97.88 80 GLU A N 1
ATOM 650 C CA . GLU A 1 80 ? 7.326 -8.797 -3.407 1.00 97.88 80 GLU A CA 1
ATOM 651 C C . GLU A 1 80 ? 8.426 -8.945 -4.467 1.00 97.88 80 GLU A C 1
ATOM 653 O O . GLU A 1 80 ? 8.965 -7.939 -4.940 1.00 97.88 80 GLU A O 1
ATOM 658 N N . GLN A 1 81 ? 8.735 -10.176 -4.882 1.00 98.00 81 GLN A N 1
ATOM 659 C CA . GLN A 1 81 ? 9.756 -10.435 -5.888 1.00 98.00 81 GLN A CA 1
ATOM 660 C C . GLN A 1 81 ? 9.368 -9.803 -7.230 1.00 98.00 81 GLN A C 1
ATOM 662 O O . GLN A 1 81 ? 10.136 -8.998 -7.766 1.00 98.00 81 GLN A O 1
ATOM 667 N N . VAL A 1 82 ? 8.159 -10.076 -7.730 1.00 98.06 82 VAL A N 1
ATOM 668 C CA . VAL A 1 82 ? 7.663 -9.487 -8.983 1.00 98.06 82 VAL A CA 1
ATOM 669 C C . VAL A 1 82 ? 7.547 -7.966 -8.874 1.00 98.06 82 VAL A C 1
ATOM 671 O O . VAL A 1 82 ? 7.895 -7.249 -9.816 1.00 98.06 82 VAL A O 1
ATOM 674 N N . SER A 1 83 ? 7.114 -7.436 -7.726 1.00 98.25 83 SER A N 1
ATOM 675 C CA . SER A 1 83 ? 7.110 -5.989 -7.469 1.00 98.25 83 SER A CA 1
ATOM 676 C C . SER A 1 83 ? 8.515 -5.382 -7.599 1.00 98.25 83 SER A C 1
ATOM 678 O O . SER A 1 83 ? 8.704 -4.359 -8.269 1.00 98.25 83 SER A O 1
ATOM 680 N N . ASN A 1 84 ? 9.519 -6.026 -7.004 1.00 98.19 84 ASN A N 1
ATOM 681 C CA . ASN A 1 84 ? 10.906 -5.571 -7.000 1.00 98.19 84 ASN A CA 1
ATOM 682 C C . ASN A 1 84 ? 11.546 -5.639 -8.394 1.00 98.19 84 ASN A C 1
ATOM 684 O O . ASN A 1 84 ? 12.199 -4.677 -8.811 1.00 98.19 84 ASN A O 1
ATOM 688 N N . GLU A 1 85 ? 11.317 -6.723 -9.135 1.00 98.12 85 GLU A N 1
ATOM 689 C CA . GLU A 1 85 ? 11.748 -6.880 -10.529 1.00 98.12 85 GLU A CA 1
ATOM 690 C C . GLU A 1 85 ? 11.111 -5.817 -11.433 1.00 98.12 85 GLU A C 1
ATOM 692 O O . GLU A 1 85 ? 11.810 -5.143 -12.192 1.00 98.12 85 GLU A O 1
ATOM 697 N N . LEU A 1 86 ? 9.804 -5.573 -11.289 1.00 97.88 86 LEU A N 1
ATOM 698 C CA . LEU A 1 86 ? 9.098 -4.549 -12.057 1.00 97.88 86 LEU A CA 1
ATOM 699 C C . LEU A 1 86 ? 9.649 -3.144 -11.768 1.00 97.88 86 LEU A C 1
ATOM 701 O O . LEU A 1 86 ? 9.828 -2.339 -12.683 1.00 97.88 86 LEU A O 1
ATOM 705 N N . ARG A 1 87 ? 9.954 -2.836 -10.501 1.00 97.50 87 ARG A N 1
ATOM 706 C CA . ARG A 1 87 ? 10.569 -1.557 -10.106 1.00 97.50 87 ARG A CA 1
ATOM 707 C C . ARG A 1 87 ? 11.969 -1.372 -10.696 1.00 97.50 87 ARG A C 1
ATOM 709 O O . ARG A 1 87 ? 12.288 -0.251 -11.090 1.00 97.50 87 ARG A O 1
ATOM 716 N N . ARG A 1 88 ? 12.793 -2.429 -10.741 1.00 97.38 88 ARG A N 1
ATOM 717 C CA . ARG A 1 88 ? 14.122 -2.418 -11.388 1.00 97.38 88 ARG A CA 1
ATOM 718 C C . ARG A 1 88 ? 13.986 -2.167 -12.887 1.00 97.38 88 ARG A C 1
ATOM 720 O O . ARG A 1 88 ? 14.474 -1.153 -13.372 1.00 97.38 88 ARG A O 1
ATOM 727 N N . ALA A 1 89 ? 13.195 -2.985 -13.580 1.00 97.62 89 ALA A N 1
ATOM 728 C CA . ALA A 1 89 ? 13.028 -2.899 -15.029 1.00 97.62 89 ALA A CA 1
ATOM 729 C C . ALA A 1 89 ? 12.523 -1.522 -15.501 1.00 97.62 89 ALA A C 1
ATOM 731 O O . ALA A 1 89 ? 12.983 -0.988 -16.508 1.00 97.62 89 ALA A O 1
ATOM 732 N N . PHE A 1 90 ? 11.576 -0.909 -14.781 1.00 97.56 90 PHE A N 1
ATOM 733 C CA . PHE A 1 90 ? 11.092 0.432 -15.129 1.00 97.56 90 PHE A CA 1
ATOM 734 C C . PHE A 1 90 ? 12.120 1.530 -14.831 1.00 97.56 90 PHE A C 1
ATOM 736 O O . PHE A 1 90 ? 12.226 2.479 -15.606 1.00 97.56 90 PHE A O 1
ATOM 743 N N . LYS A 1 91 ? 12.910 1.397 -13.759 1.00 94.50 91 LYS A N 1
ATOM 744 C CA . LYS A 1 91 ? 14.011 2.327 -13.478 1.00 94.50 91 LYS A CA 1
ATOM 745 C C . LYS A 1 91 ? 15.092 2.248 -14.556 1.00 94.50 91 LYS A C 1
ATOM 747 O O . LYS A 1 91 ? 15.512 3.291 -15.044 1.00 94.50 91 LYS A O 1
ATOM 752 N N . GLU A 1 92 ? 15.516 1.043 -14.932 1.00 96.56 92 GLU A N 1
ATOM 753 C CA . GLU A 1 92 ? 16.541 0.811 -15.962 1.00 96.56 92 GLU A CA 1
ATOM 754 C C . GLU A 1 92 ? 16.133 1.401 -17.316 1.00 96.56 92 GLU A C 1
ATOM 756 O O . GLU A 1 92 ? 16.957 1.986 -18.013 1.00 96.56 92 GLU A O 1
ATOM 761 N N . ARG A 1 93 ? 14.840 1.332 -17.654 1.00 97.50 93 ARG A N 1
ATOM 762 C CA . ARG A 1 93 ? 14.279 1.964 -18.859 1.00 97.50 93 ARG A CA 1
ATOM 763 C C . ARG A 1 93 ? 14.067 3.478 -18.746 1.00 97.50 93 ARG A C 1
ATOM 765 O O . ARG A 1 93 ? 13.636 4.094 -19.713 1.00 97.50 93 ARG A O 1
ATOM 772 N N . GLY A 1 94 ? 14.332 4.087 -17.589 1.00 95.81 94 GLY A N 1
ATOM 773 C CA . GLY A 1 94 ? 14.093 5.517 -17.362 1.00 95.81 94 GLY A CA 1
ATOM 774 C C . GLY A 1 94 ? 12.611 5.908 -17.374 1.00 95.81 94 GLY A C 1
ATOM 775 O O . GLY A 1 94 ? 12.278 7.068 -17.617 1.00 95.81 94 GLY A O 1
ATOM 776 N N . GLU A 1 95 ? 11.715 4.956 -17.118 1.00 97.25 95 GLU A N 1
ATOM 777 C CA . GLU A 1 95 ? 10.272 5.169 -17.175 1.00 97.25 95 GLU A CA 1
ATOM 778 C C . GLU A 1 95 ? 9.769 6.016 -16.002 1.00 97.25 95 GLU A C 1
ATOM 780 O O . GLU A 1 95 ? 10.283 5.975 -14.879 1.00 97.25 95 GLU A O 1
ATOM 785 N N . ASN A 1 96 ? 8.699 6.773 -16.241 1.00 95.88 96 ASN A N 1
ATOM 786 C CA . ASN A 1 96 ? 8.074 7.563 -15.186 1.00 95.88 96 ASN A CA 1
ATOM 787 C C . ASN A 1 96 ? 7.182 6.701 -14.264 1.00 95.88 96 ASN A C 1
ATOM 789 O O . ASN A 1 96 ? 6.757 5.593 -14.599 1.00 95.88 96 ASN A O 1
ATOM 793 N N . VAL A 1 97 ? 6.844 7.246 -13.089 1.00 95.81 97 VAL A N 1
ATOM 794 C CA . VAL A 1 97 ? 6.003 6.562 -12.085 1.00 95.81 97 VAL A CA 1
ATOM 795 C C . VAL A 1 97 ? 4.619 6.200 -12.638 1.00 95.81 97 VAL A C 1
ATOM 797 O O . VAL A 1 97 ? 4.049 5.191 -12.234 1.00 95.81 97 VAL A O 1
ATOM 800 N N . GLY A 1 98 ? 4.076 6.990 -13.568 1.00 97.12 98 GLY A N 1
ATOM 801 C CA . GLY A 1 98 ? 2.789 6.714 -14.208 1.00 97.12 98 GLY A CA 1
ATOM 802 C C . GLY A 1 98 ? 2.819 5.442 -15.055 1.00 97.12 98 GLY A C 1
ATOM 803 O O . GLY A 1 98 ? 1.926 4.607 -14.913 1.00 97.12 98 GLY A O 1
ATOM 804 N N . ALA A 1 99 ? 3.868 5.264 -15.859 1.00 98.19 99 ALA A N 1
ATOM 805 C CA . ALA A 1 99 ? 4.080 4.068 -16.670 1.00 98.19 99 ALA A CA 1
ATOM 806 C C . ALA A 1 99 ? 4.268 2.820 -15.790 1.00 98.19 99 ALA A C 1
ATOM 808 O O . ALA A 1 99 ? 3.590 1.813 -15.990 1.00 98.19 99 ALA A O 1
ATOM 809 N N . TRP A 1 100 ? 5.104 2.909 -14.746 1.00 98.31 100 TRP A N 1
ATOM 810 C CA . TRP A 1 100 ? 5.261 1.826 -13.764 1.00 98.31 100 TRP A CA 1
ATOM 811 C C . TRP A 1 100 ? 3.929 1.466 -13.091 1.00 98.31 100 TRP A C 1
ATOM 813 O O . TRP A 1 100 ? 3.540 0.298 -13.048 1.00 98.31 100 TRP A O 1
ATOM 823 N N . ARG A 1 101 ? 3.172 2.473 -12.634 1.00 98.38 101 ARG A N 1
ATOM 824 C CA . ARG A 1 101 ? 1.860 2.286 -11.999 1.00 98.38 101 ARG A CA 1
ATOM 825 C C . ARG A 1 101 ? 0.881 1.568 -12.928 1.00 98.38 101 ARG A C 1
ATOM 827 O O . ARG A 1 101 ? 0.112 0.735 -12.458 1.00 98.38 101 ARG A O 1
ATOM 834 N N . GLN A 1 102 ? 0.872 1.902 -14.218 1.00 98.38 102 GLN A N 1
ATOM 835 C CA . GLN A 1 102 ? 0.013 1.262 -15.222 1.00 98.38 102 GLN A CA 1
ATOM 836 C C . GLN A 1 102 ? 0.423 -0.181 -15.538 1.00 98.38 102 GLN A C 1
ATOM 838 O O . GLN A 1 102 ? -0.411 -0.940 -16.022 1.00 98.38 102 GLN A O 1
ATOM 843 N N . ALA A 1 103 ? 1.659 -0.580 -15.234 1.00 98.31 103 ALA A N 1
ATOM 844 C CA . ALA A 1 103 ? 2.135 -1.945 -15.433 1.00 98.31 103 ALA A CA 1
ATOM 845 C C . ALA A 1 103 ? 1.804 -2.888 -14.264 1.00 98.31 103 ALA A C 1
ATOM 847 O O . ALA A 1 103 ? 1.625 -4.085 -14.487 1.00 98.31 103 ALA A O 1
ATOM 848 N N . CYS A 1 104 ? 1.661 -2.367 -13.039 1.00 98.44 104 CYS A N 1
ATOM 849 C CA . CYS A 1 104 ? 1.331 -3.153 -11.840 1.00 98.44 104 CYS A CA 1
ATOM 850 C C . CYS A 1 104 ? 0.051 -4.022 -11.925 1.00 98.44 104 CYS A C 1
ATOM 852 O O . CYS A 1 104 ? 0.049 -5.092 -11.321 1.00 98.44 104 CYS A O 1
ATOM 854 N N . PRO A 1 105 ? -1.031 -3.647 -12.642 1.00 98.38 105 PRO A N 1
ATOM 855 C CA . PRO A 1 105 ? -2.219 -4.495 -12.763 1.00 98.38 105 PRO A CA 1
ATOM 856 C C . PRO A 1 105 ? -1.979 -5.830 -13.479 1.00 98.38 105 PRO A C 1
ATOM 858 O O . PRO A 1 105 ? -2.617 -6.818 -13.137 1.00 98.38 105 PRO A O 1
ATOM 861 N N . LYS A 1 106 ? -1.062 -5.898 -14.455 1.00 98.25 106 LYS A N 1
ATOM 862 C CA . LYS A 1 106 ? -0.834 -7.120 -15.248 1.00 98.25 106 LYS A CA 1
ATOM 863 C C . LYS A 1 106 ? -0.443 -8.340 -14.389 1.00 98.25 106 LYS A C 1
ATOM 865 O O . LYS A 1 106 ? -1.092 -9.374 -14.532 1.00 98.25 106 LYS A O 1
ATOM 870 N N . PRO A 1 107 ? 0.569 -8.267 -13.503 1.00 98.06 107 PRO A N 1
ATOM 871 C CA . PRO A 1 107 ? 0.891 -9.385 -12.617 1.00 98.06 107 PRO A CA 1
ATOM 872 C C . PRO A 1 107 ? -0.220 -9.688 -11.601 1.00 98.06 107 PRO A C 1
ATOM 874 O O . PRO A 1 107 ? -0.451 -10.857 -11.313 1.00 98.06 107 PRO A O 1
ATOM 877 N N . LEU A 1 108 ? -0.976 -8.688 -11.131 1.00 97.81 108 LEU A N 1
ATOM 878 C CA . LEU A 1 108 ? -2.139 -8.927 -10.263 1.00 97.81 108 LEU A CA 1
ATOM 879 C C . LEU A 1 108 ? -3.235 -9.742 -10.956 1.00 97.81 108 LEU A C 1
ATOM 881 O O . LEU A 1 108 ? -3.780 -10.663 -10.360 1.00 97.81 108 LEU A O 1
ATOM 885 N N . VAL A 1 109 ? -3.524 -9.453 -12.228 1.00 98.00 109 VAL A N 1
ATOM 886 C CA . VAL A 1 109 ? -4.472 -10.245 -13.028 1.00 98.00 109 VAL A CA 1
ATOM 887 C C . VAL A 1 109 ? -3.994 -11.693 -13.162 1.00 98.00 109 VAL A C 1
ATOM 889 O O . VAL A 1 109 ? -4.799 -12.615 -13.064 1.00 98.00 109 VAL A O 1
ATOM 892 N N . ALA A 1 110 ? -2.686 -11.915 -13.332 1.00 97.56 110 ALA A N 1
ATOM 893 C CA . ALA A 1 110 ? -2.122 -13.263 -13.374 1.00 97.56 110 ALA A CA 1
ATOM 894 C C . ALA A 1 110 ? -2.240 -14.003 -12.028 1.00 97.56 110 ALA A C 1
ATOM 896 O O . ALA A 1 110 ? -2.422 -15.218 -12.023 1.00 97.56 110 ALA A O 1
ATOM 897 N N . ILE A 1 111 ? -2.157 -13.292 -10.898 1.00 96.62 111 ILE A N 1
ATOM 898 C CA . ILE A 1 111 ? -2.405 -13.854 -9.561 1.00 96.62 111 ILE A CA 1
ATOM 899 C C . ILE A 1 111 ? -3.885 -14.228 -9.414 1.00 96.62 111 ILE A C 1
ATOM 901 O O . ILE A 1 111 ? -4.180 -15.381 -9.106 1.00 96.62 111 ILE A O 1
ATOM 905 N N . ALA A 1 112 ? -4.804 -13.311 -9.734 1.00 97.06 112 ALA A N 1
ATOM 906 C CA . ALA A 1 112 ? -6.246 -13.555 -9.653 1.00 97.06 112 ALA A CA 1
ATOM 907 C C . ALA A 1 112 ? -6.683 -14.739 -10.533 1.00 97.06 112 ALA A C 1
ATOM 909 O O . ALA A 1 112 ? -7.455 -15.588 -10.098 1.00 97.06 112 ALA A O 1
ATOM 910 N N . ALA A 1 113 ? -6.137 -14.868 -11.747 1.00 97.25 113 ALA A N 1
ATOM 911 C CA . ALA A 1 113 ? -6.432 -15.994 -12.634 1.00 97.25 113 ALA A CA 1
ATOM 912 C C . ALA A 1 113 ? -6.073 -17.361 -12.015 1.00 97.25 113 ALA A C 1
ATOM 914 O O . ALA A 1 113 ? -6.773 -18.345 -12.249 1.00 97.25 113 ALA A O 1
ATOM 915 N N . ARG A 1 114 ? -5.016 -17.434 -11.191 1.00 95.38 114 ARG A N 1
ATOM 916 C CA . ARG A 1 114 ? -4.632 -18.659 -10.459 1.00 95.38 114 ARG A CA 1
ATOM 917 C C . ARG A 1 114 ? -5.534 -18.945 -9.25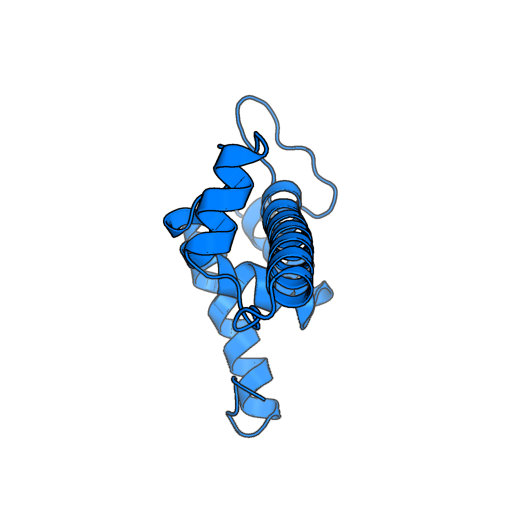6 1.00 95.38 114 ARG A C 1
ATOM 919 O O . ARG A 1 114 ? -5.520 -20.062 -8.752 1.00 95.38 114 ARG A O 1
ATOM 926 N N . GLN A 1 115 ? -6.311 -17.959 -8.820 1.00 94.12 115 GLN A N 1
ATOM 927 C CA . GLN A 1 115 ? -7.247 -18.027 -7.695 1.00 94.12 115 GLN A CA 1
ATOM 928 C C . GLN A 1 115 ? -8.710 -18.051 -8.171 1.00 94.12 115 GLN A C 1
ATOM 930 O O . GLN A 1 115 ? -9.616 -17.641 -7.458 1.00 94.12 115 GLN A O 1
ATOM 935 N N . GLY A 1 116 ? -8.963 -18.514 -9.401 1.00 95.81 116 GLY A N 1
ATOM 936 C CA . GLY A 1 116 ? -10.327 -18.617 -9.927 1.00 95.81 116 GLY A CA 1
ATOM 937 C C . GLY A 1 116 ? -10.995 -17.267 -10.204 1.00 95.81 116 GLY A C 1
ATOM 938 O O . GLY A 1 116 ? -12.218 -17.200 -10.238 1.00 95.81 116 GLY A O 1
ATOM 939 N N . TRP A 1 117 ? -10.201 -16.218 -10.437 1.00 95.75 117 TRP A N 1
ATOM 940 C CA . TRP A 1 117 ? -10.641 -14.834 -10.662 1.00 95.75 117 TRP A CA 1
ATOM 941 C C . TRP A 1 117 ? -11.257 -14.138 -9.444 1.00 95.75 117 TRP A C 1
ATOM 943 O O . TRP A 1 117 ? -11.815 -13.051 -9.595 1.00 95.75 117 TRP A O 1
ATOM 953 N N . ASP A 1 118 ? -11.112 -14.711 -8.249 1.00 93.81 118 ASP A N 1
ATOM 954 C CA . ASP A 1 118 ? -11.516 -14.058 -7.009 1.00 93.81 118 ASP A CA 1
ATOM 955 C C . ASP A 1 118 ? -10.398 -13.130 -6.514 1.00 93.81 118 ASP A C 1
ATOM 957 O O . ASP A 1 118 ? -9.347 -13.582 -6.072 1.00 93.81 118 ASP A O 1
ATOM 961 N N . ILE A 1 119 ? -10.593 -11.819 -6.671 1.00 92.56 119 ILE A N 1
ATOM 962 C CA . ILE A 1 119 ? -9.642 -10.788 -6.220 1.00 92.56 119 ILE A CA 1
ATOM 963 C C . ILE A 1 119 ? -9.952 -10.283 -4.802 1.00 92.56 119 ILE A C 1
ATOM 965 O O . ILE A 1 119 ? -9.146 -9.549 -4.227 1.00 92.56 119 ILE A O 1
ATOM 969 N N . ASP A 1 120 ? -11.135 -10.611 -4.274 1.00 91.94 120 ASP A N 1
ATOM 970 C CA . ASP A 1 120 ? -11.593 -10.163 -2.958 1.00 91.94 120 ASP A CA 1
ATOM 971 C C . ASP A 1 120 ? -11.267 -11.181 -1.848 1.00 91.94 120 ASP A C 1
ATOM 973 O O . ASP A 1 120 ? -11.178 -10.772 -0.681 1.00 91.94 120 ASP A O 1
ATOM 977 N N . ALA A 1 121 ? -11.103 -12.464 -2.203 1.00 84.75 121 ALA A N 1
ATOM 978 C CA . ALA A 1 121 ? -10.681 -13.561 -1.321 1.00 84.75 121 ALA A CA 1
ATOM 979 C C . ALA A 1 121 ? -9.226 -13.446 -0.838 1.00 84.75 121 ALA A C 1
ATOM 981 O O . ALA A 1 121 ? -8.999 -13.773 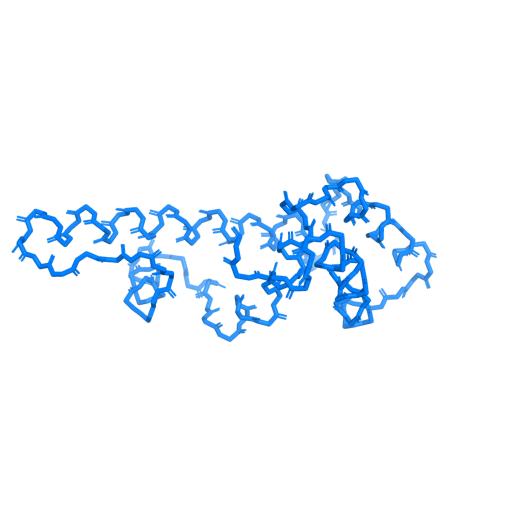0.353 1.00 84.75 121 ALA A O 1
#

Sequence (121 aa):
EPGEVARGKKNGLDYLFHLYEQCREFLIQVQNMAKDRGEKCPTKVTNQVFRYAKKAGASYINKPKMRHYVHCYALHCLDEQVSNELRRAFKERGENVGAWRQACPKPLVAIAARQGWDIDA

pLDDT: mean 96.21, std 4.02, range [78.12, 98.62]

InterPro domains:
  IPR002910 Floricaula/leafy protein [PTHR36079] (1-121)
  IPR035209 Floricaula/leafy, DNA-binding C-terminal domain [PF17538] (1-121)
  IPR038276 Floricaula/leafy, C-terminal domain superfamily [G3DSA:1.10.4180.10] (1-121)

Organism: NCBI:txid653072

Foldseek 3Di:
DVPDADPDPDGDVVVVLVLVVVLVVLLVVQQVVCVVVVHDHDPDRDPVSQVSCVVVVVVVDDDVSCVQQVLLNVCCVVPVPVSVVLVVVCVVVVHDPVVSSVPSVPVVCVVCVVVVNDSPD

Secondary structure (DSSP, 8-state):
-TTPPPPSS---HHHHHHHHHHHHHHHHHHHHHHHHTTPPP-SS--HHHHHHHHHTT-TT--HHHHHHTHHHHHHHHH-HHHHHHHHHHHHHTT--HHHHHHHTHHHHHHHHHHTTT-S--